Protein AF-A0A176K1Q7-F1 (afdb_monomer_lite)

Foldseek 3Di:
DDPVVVVVVVVVVVVVVVVVVVVVVVVVLVVVLVVLVVVVVVVQVVQLVVLQVVLAWWKWWDADQKIAIPVRDIDHPHQFPDGDIWIKTAHNNSFIGTDDDAQWTAGPVRDIWGQDHRNRDIDD

Secondary structure (DSSP, 8-state):
--HHHHHHHH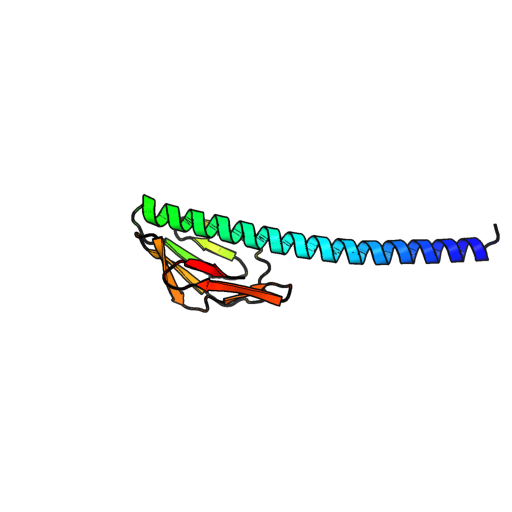HHHHHHHHHHHHHHHHHHHHHHHHHHHHHHHHHHHHHHHHHHHTTS-EEEEEETTEEEETTS-EE----BS----EEEEE-TTS-EEEEES-SEEEBTTS-EEEEPTBT--EE-

Radius of gyration: 21.69 Å; chains: 1; bounding box: 51×27×63 Å

Organism: NCBI:txid1453497

pLDDT: mean 85.89, std 6.51, range [62.38, 93.5]

Structure (mmCIF, N/CA/C/O backbone):
data_AF-A0A176K1Q7-F1
#
_entry.id   AF-A0A176K1Q7-F1
#
loop_
_atom_site.group_PDB
_atom_site.id
_atom_site.type_symbol
_atom_site.label_atom_id
_atom_site.label_alt_id
_atom_site.label_comp_id
_atom_site.label_asym_id
_atom_site.label_entity_id
_atom_site.label_seq_id
_atom_site.pdbx_PDB_ins_code
_atom_site.Cartn_x
_atom_site.Cartn_y
_atom_site.Cartn_z
_atom_site.occupancy
_atom_site.B_iso_or_equiv
_atom_site.auth_seq_id
_atom_site.auth_comp_id
_atom_site.auth_asym_id
_atom_site.auth_atom_id
_atom_site.pdbx_PDB_model_num
ATOM 1 N N . MET A 1 1 ? 37.645 18.532 -39.184 1.00 66.88 1 MET A N 1
ATOM 2 C CA . MET A 1 1 ? 36.425 17.766 -38.874 1.00 66.88 1 MET A CA 1
ATOM 3 C C . MET A 1 1 ? 35.741 17.409 -40.167 1.00 66.88 1 MET A C 1
ATOM 5 O O . MET A 1 1 ? 35.333 18.304 -40.899 1.00 66.88 1 MET A O 1
ATOM 9 N N . THR A 1 2 ? 35.671 16.123 -40.474 1.00 92.69 2 THR A N 1
ATOM 10 C CA . THR A 1 2 ? 34.917 15.641 -41.633 1.00 92.69 2 THR A CA 1
ATOM 11 C C . THR A 1 2 ? 33.434 15.509 -41.277 1.00 92.69 2 THR A C 1
ATOM 13 O O . THR A 1 2 ? 33.066 15.365 -40.111 1.00 92.69 2 THR A O 1
ATOM 16 N N . ILE A 1 3 ? 32.557 15.555 -42.284 1.00 88.69 3 ILE A N 1
ATOM 17 C CA . ILE A 1 3 ? 31.107 15.358 -42.095 1.00 88.69 3 ILE A CA 1
ATOM 18 C C . ILE A 1 3 ? 30.824 13.989 -41.446 1.00 88.69 3 ILE A C 1
ATOM 20 O O . ILE A 1 3 ? 29.931 13.872 -40.610 1.00 88.69 3 ILE A O 1
ATOM 24 N N . ALA A 1 4 ? 31.629 12.972 -41.772 1.00 90.19 4 ALA A N 1
ATOM 25 C CA . ALA A 1 4 ? 31.533 11.639 -41.186 1.00 90.19 4 ALA A CA 1
ATOM 26 C C . ALA A 1 4 ? 31.847 11.627 -39.678 1.00 90.19 4 ALA A C 1
ATOM 28 O O . ALA A 1 4 ? 31.088 11.045 -38.908 1.00 90.19 4 ALA A O 1
ATOM 29 N N . GLU A 1 5 ? 32.907 12.312 -39.235 1.00 89.88 5 GLU A N 1
ATOM 30 C CA . GLU A 1 5 ? 33.236 12.445 -37.805 1.00 89.88 5 GLU A CA 1
ATOM 31 C C . GLU A 1 5 ? 32.103 13.123 -37.025 1.00 89.88 5 GLU A C 1
ATOM 33 O O . GLU A 1 5 ? 31.729 12.669 -35.945 1.00 89.88 5 GLU A O 1
ATOM 38 N N . LEU A 1 6 ? 31.507 14.177 -37.593 1.00 90.88 6 LEU A N 1
ATOM 39 C CA . LEU A 1 6 ? 30.395 14.895 -36.969 1.00 90.88 6 LEU A CA 1
ATOM 40 C C . LEU A 1 6 ? 29.150 14.005 -36.799 1.00 90.88 6 LEU A C 1
ATOM 42 O O . LEU A 1 6 ? 28.506 14.048 -35.750 1.00 90.88 6 LEU A O 1
ATOM 46 N N . LEU A 1 7 ? 28.841 13.156 -37.786 1.00 90.88 7 LEU A N 1
ATOM 47 C CA . LEU A 1 7 ? 27.750 12.179 -37.691 1.00 90.88 7 LEU A CA 1
ATOM 48 C C . LEU A 1 7 ? 28.008 11.119 -36.614 1.00 90.88 7 LEU A C 1
ATOM 50 O O . LEU A 1 7 ? 27.094 10.775 -35.864 1.00 90.88 7 LEU A O 1
ATOM 54 N N . VAL A 1 8 ? 29.248 10.636 -36.496 1.00 92.44 8 VAL A N 1
ATOM 55 C CA . VAL A 1 8 ? 29.624 9.670 -35.453 1.00 92.44 8 VAL A CA 1
ATOM 56 C C . VAL A 1 8 ? 29.465 10.286 -34.062 1.00 92.44 8 VAL A C 1
ATOM 58 O O . VAL A 1 8 ? 28.884 9.652 -33.181 1.00 92.44 8 VAL A O 1
ATOM 61 N N . TYR A 1 9 ? 29.894 11.536 -33.861 1.00 91.88 9 TYR A N 1
ATOM 62 C CA . TYR A 1 9 ? 29.716 12.219 -32.576 1.00 91.88 9 TYR A CA 1
ATOM 63 C C . TYR A 1 9 ? 28.244 12.430 -32.214 1.00 91.88 9 TYR A C 1
ATOM 65 O O . TYR A 1 9 ? 27.865 12.188 -31.068 1.00 91.88 9 TYR A O 1
ATOM 73 N N . LEU A 1 10 ? 27.399 12.817 -33.175 1.00 92.19 10 LEU A N 1
ATOM 74 C CA . LEU A 1 10 ? 25.955 12.947 -32.949 1.00 92.19 10 LEU A CA 1
ATOM 75 C C . LEU A 1 10 ? 25.314 11.611 -32.560 1.00 92.19 10 LEU A C 1
ATOM 77 O O . LEU A 1 10 ? 24.483 11.569 -31.652 1.00 92.19 10 LEU A O 1
ATOM 81 N N . LEU A 1 11 ? 25.728 10.516 -33.201 1.00 93.12 11 LEU A N 1
ATOM 82 C CA . LEU A 1 11 ? 25.216 9.183 -32.900 1.00 93.12 11 LEU A CA 1
ATOM 83 C C . LEU A 1 11 ? 25.591 8.760 -31.476 1.00 93.12 11 LEU A C 1
ATOM 85 O O . LEU A 1 11 ? 24.708 8.391 -30.702 1.00 93.12 11 LEU A O 1
ATOM 89 N N . VAL A 1 12 ? 26.863 8.898 -31.090 1.00 93.06 12 VAL A N 1
ATOM 90 C CA . VAL A 1 12 ? 27.329 8.578 -29.728 1.00 93.06 12 VAL A CA 1
ATOM 91 C C . VAL A 1 12 ? 26.625 9.445 -28.682 1.00 93.06 12 VAL A C 1
ATOM 93 O O . VAL A 1 12 ? 26.209 8.942 -27.635 1.00 93.06 12 VAL A O 1
ATOM 96 N N . PHE A 1 13 ? 26.439 10.734 -28.968 1.00 93.50 13 PHE A N 1
ATOM 97 C CA . PHE A 1 13 ? 25.746 11.655 -28.071 1.00 93.50 13 PHE A CA 1
ATOM 98 C C . PHE A 1 13 ? 24.270 11.275 -27.888 1.00 93.50 13 PHE A C 1
ATOM 100 O O . PHE A 1 13 ? 23.796 11.176 -26.756 1.00 93.50 13 PHE A O 1
ATOM 107 N N . SER A 1 14 ? 23.557 10.979 -28.979 1.00 92.56 14 SER A N 1
ATOM 108 C CA . SER A 1 14 ? 22.155 10.548 -28.919 1.00 92.56 14 SER A CA 1
ATOM 109 C C . SER A 1 14 ? 21.981 9.227 -28.161 1.00 92.56 14 SER A C 1
ATOM 111 O O . SER A 1 14 ? 21.069 9.104 -27.343 1.00 92.56 14 SER A O 1
ATOM 113 N N . LEU A 1 15 ? 22.901 8.274 -28.350 1.00 92.44 15 LEU A N 1
ATOM 114 C CA . LEU A 1 15 ? 22.897 7.001 -27.634 1.00 92.44 15 LEU A CA 1
ATOM 115 C C . LEU A 1 15 ? 23.143 7.207 -26.133 1.00 92.44 15 LEU A C 1
ATOM 117 O O . LEU A 1 15 ? 22.462 6.610 -25.302 1.00 92.44 15 LEU A O 1
ATOM 121 N N . SER A 1 16 ? 24.072 8.097 -25.783 1.00 91.06 16 SER A N 1
ATOM 122 C CA . SER A 1 16 ? 24.386 8.428 -24.389 1.00 91.06 16 SER A CA 1
ATOM 123 C C . SER A 1 16 ? 23.188 9.061 -23.675 1.00 91.06 16 SER A C 1
ATOM 125 O O . SER A 1 16 ? 22.863 8.677 -22.550 1.00 91.06 16 SER A O 1
ATOM 127 N N . ILE A 1 17 ? 22.480 9.977 -24.347 1.00 91.50 17 ILE A N 1
ATOM 128 C CA . ILE A 1 17 ? 21.242 10.568 -23.822 1.00 91.50 17 ILE A CA 1
ATOM 129 C C . ILE A 1 17 ? 20.169 9.493 -23.649 1.00 91.50 17 ILE A C 1
ATOM 131 O O . ILE A 1 17 ? 19.537 9.440 -22.596 1.00 91.50 17 ILE A O 1
ATOM 135 N N . ALA A 1 18 ? 19.980 8.612 -24.634 1.00 90.38 18 ALA A N 1
ATOM 136 C CA . ALA A 1 18 ? 18.984 7.548 -24.549 1.00 90.38 18 ALA A CA 1
ATOM 137 C C . ALA A 1 18 ? 19.221 6.651 -23.321 1.00 90.38 18 ALA A C 1
ATOM 139 O O . ALA A 1 18 ? 18.315 6.471 -22.506 1.00 90.38 18 ALA A O 1
ATOM 140 N N . VAL A 1 19 ? 20.452 6.176 -23.112 1.00 89.00 19 VAL A N 1
ATOM 141 C CA . VAL A 1 19 ? 20.805 5.359 -21.936 1.00 89.00 19 VAL A CA 1
ATOM 142 C C . VAL A 1 19 ? 20.550 6.120 -20.631 1.00 89.00 19 VAL A C 1
ATOM 144 O O . VAL A 1 19 ? 19.970 5.569 -19.693 1.00 89.00 19 VAL A O 1
ATOM 147 N N . PHE A 1 20 ? 20.912 7.403 -20.575 1.00 90.19 20 PHE A N 1
ATOM 14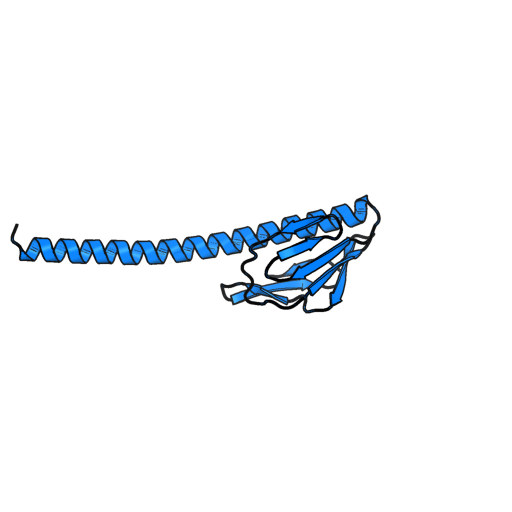8 C CA . PHE A 1 20 ? 20.678 8.240 -19.399 1.00 90.19 20 PHE A CA 1
ATOM 149 C C . PHE A 1 20 ? 19.182 8.437 -19.100 1.00 90.19 20 PHE A C 1
ATOM 151 O O . PHE A 1 20 ? 18.755 8.339 -17.947 1.00 90.19 20 PHE A O 1
ATOM 158 N N . THR A 1 21 ? 18.354 8.664 -20.122 1.00 87.25 21 THR A N 1
ATOM 159 C CA . THR A 1 21 ? 16.895 8.794 -19.955 1.00 87.25 21 THR A CA 1
ATOM 160 C C . THR A 1 21 ? 16.248 7.502 -19.446 1.00 87.25 21 THR A C 1
ATOM 162 O O . THR A 1 21 ? 15.393 7.538 -18.560 1.00 87.25 21 THR A O 1
ATOM 165 N N . VAL A 1 22 ? 16.700 6.337 -19.915 1.00 86.44 22 VAL A N 1
ATOM 166 C CA . VAL A 1 22 ? 16.221 5.041 -19.407 1.00 86.44 22 VAL A CA 1
ATOM 167 C C . VAL A 1 22 ? 16.640 4.833 -17.947 1.00 86.44 22 VAL A C 1
ATOM 169 O O . VAL A 1 22 ? 15.823 4.456 -17.111 1.00 86.44 22 VAL A O 1
ATOM 172 N N . ALA A 1 23 ? 17.889 5.140 -17.596 1.00 83.06 23 ALA A N 1
ATOM 173 C CA . ALA A 1 23 ? 18.360 5.005 -16.218 1.00 83.06 23 ALA A CA 1
ATOM 174 C C . ALA A 1 23 ? 17.599 5.927 -15.246 1.00 83.06 23 ALA A C 1
ATOM 176 O O . ALA A 1 23 ? 17.200 5.509 -14.158 1.00 83.06 23 ALA A O 1
ATOM 177 N N . THR A 1 24 ? 17.364 7.181 -15.641 1.00 83.94 24 THR A N 1
ATOM 178 C CA . THR A 1 24 ? 16.654 8.164 -14.807 1.00 83.94 24 THR A CA 1
ATOM 179 C C . THR A 1 24 ? 15.179 7.825 -14.612 1.00 83.94 24 THR A C 1
ATOM 181 O O . THR A 1 24 ? 14.668 8.004 -13.507 1.00 83.94 24 THR A O 1
ATOM 184 N N . THR A 1 25 ? 14.501 7.289 -15.630 1.00 82.50 25 THR A N 1
ATOM 185 C CA . THR A 1 25 ? 13.101 6.847 -15.501 1.00 82.50 25 THR A CA 1
ATOM 186 C C . THR A 1 25 ? 12.964 5.670 -14.534 1.00 82.50 25 THR A C 1
ATOM 188 O O . THR A 1 25 ? 12.137 5.734 -13.626 1.00 82.50 25 THR A O 1
ATOM 191 N N . LEU A 1 26 ? 13.839 4.663 -14.629 1.00 79.12 26 LEU A N 1
ATOM 192 C CA . LEU A 1 26 ? 13.870 3.529 -13.694 1.00 79.12 26 LEU A CA 1
ATOM 193 C C . LEU A 1 26 ? 14.138 3.968 -12.247 1.00 79.12 26 LEU A C 1
ATOM 195 O O . LEU A 1 26 ? 13.470 3.518 -11.314 1.00 79.12 26 LEU A O 1
ATOM 199 N N . LEU A 1 27 ? 15.096 4.878 -12.043 1.00 79.06 27 LEU A N 1
ATOM 200 C CA . LEU A 1 27 ? 15.367 5.439 -10.718 1.00 79.06 27 LEU A CA 1
ATOM 201 C C . LEU A 1 27 ? 14.148 6.191 -10.175 1.00 79.06 27 LEU A C 1
ATOM 203 O O . LEU A 1 27 ? 13.751 5.961 -9.032 1.00 79.06 27 LEU A O 1
ATOM 207 N N . ALA A 1 28 ? 13.529 7.051 -10.985 1.00 81.44 28 ALA A N 1
ATOM 208 C CA . ALA A 1 28 ? 12.355 7.815 -10.581 1.00 81.44 28 ALA A CA 1
ATOM 209 C C . ALA A 1 28 ? 11.179 6.907 -10.181 1.00 81.44 28 ALA A C 1
ATOM 211 O O . ALA A 1 28 ? 10.509 7.180 -9.183 1.00 81.44 28 ALA A O 1
ATOM 212 N N . GLU A 1 29 ? 10.947 5.807 -10.901 1.00 79.81 29 GLU A N 1
ATOM 213 C CA . GLU A 1 29 ? 9.907 4.835 -10.549 1.00 79.81 29 GLU A CA 1
ATOM 214 C C . GLU A 1 29 ? 10.188 4.127 -9.222 1.00 79.81 29 GLU A C 1
ATOM 216 O O . GLU A 1 29 ? 9.303 4.067 -8.362 1.00 79.81 29 GLU A O 1
ATOM 221 N N . ASN A 1 30 ? 11.424 3.675 -9.005 1.00 80.12 30 ASN A N 1
ATOM 222 C CA . ASN A 1 30 ? 11.830 3.039 -7.752 1.00 80.12 30 ASN A CA 1
ATOM 223 C C . ASN A 1 30 ? 11.701 3.996 -6.556 1.00 80.12 30 ASN A C 1
ATOM 225 O O . ASN A 1 30 ? 11.192 3.615 -5.496 1.00 80.12 30 ASN A O 1
ATOM 229 N N . PHE A 1 31 ? 12.104 5.260 -6.723 1.00 83.56 31 PHE A N 1
ATOM 230 C CA . PHE A 1 31 ? 11.913 6.293 -5.703 1.00 83.56 31 PHE A CA 1
ATOM 231 C C . PHE A 1 31 ? 10.431 6.561 -5.435 1.00 83.56 31 PHE A C 1
ATOM 233 O O . PHE A 1 31 ? 10.033 6.662 -4.273 1.00 83.56 31 PHE A O 1
ATOM 240 N N . ARG A 1 32 ? 9.596 6.618 -6.481 1.00 85.69 32 ARG A N 1
ATOM 241 C CA . ARG A 1 32 ? 8.143 6.801 -6.352 1.00 85.69 32 ARG A CA 1
ATOM 242 C C . ARG A 1 32 ? 7.506 5.676 -5.539 1.00 85.69 32 ARG A C 1
ATOM 244 O O . ARG A 1 32 ? 6.672 5.952 -4.680 1.00 85.69 32 ARG A O 1
ATOM 251 N N . ILE A 1 33 ? 7.899 4.426 -5.776 1.00 85.06 33 ILE A N 1
ATOM 252 C CA . ILE A 1 33 ? 7.369 3.271 -5.040 1.00 85.06 33 ILE A CA 1
ATOM 253 C C . ILE A 1 33 ? 7.834 3.296 -3.587 1.00 85.06 33 ILE A C 1
ATOM 255 O O . ILE A 1 33 ? 7.014 3.135 -2.686 1.00 85.06 33 ILE A O 1
ATOM 259 N N . ARG A 1 34 ? 9.118 3.565 -3.329 1.00 85.31 34 ARG A N 1
ATOM 260 C CA . ARG A 1 34 ? 9.637 3.664 -1.957 1.00 85.31 34 ARG A CA 1
ATOM 261 C C . ARG A 1 34 ? 8.949 4.781 -1.166 1.00 85.31 34 ARG A C 1
ATOM 263 O O . ARG A 1 34 ? 8.559 4.566 -0.022 1.00 85.31 34 ARG A O 1
ATOM 270 N N . ALA A 1 35 ? 8.745 5.943 -1.786 1.00 85.94 35 ALA A N 1
ATOM 271 C CA . ALA A 1 35 ? 7.999 7.044 -1.184 1.00 85.94 35 ALA A CA 1
ATOM 272 C C . ALA A 1 35 ? 6.530 6.669 -0.929 1.00 85.94 35 ALA A C 1
ATOM 274 O O . ALA A 1 35 ? 5.972 7.041 0.101 1.00 85.94 35 ALA A O 1
ATOM 275 N N . ALA A 1 36 ? 5.907 5.904 -1.831 1.00 86.69 36 ALA A N 1
ATOM 276 C CA . ALA A 1 36 ? 4.550 5.407 -1.636 1.00 86.69 36 ALA A CA 1
ATOM 277 C C . ALA A 1 36 ? 4.453 4.426 -0.459 1.00 86.69 36 ALA A C 1
ATOM 279 O O . ALA A 1 36 ? 3.541 4.583 0.344 1.00 86.69 36 ALA A O 1
ATOM 280 N N . LYS A 1 37 ? 5.398 3.483 -0.314 1.00 87.81 37 LYS A N 1
ATOM 281 C CA . LYS A 1 37 ? 5.478 2.566 0.842 1.00 87.81 37 LYS A CA 1
ATOM 282 C C . LYS A 1 37 ? 5.513 3.349 2.156 1.00 87.81 37 LYS A C 1
ATOM 284 O O . LYS A 1 37 ? 4.617 3.207 2.977 1.00 87.81 37 LYS A O 1
ATOM 289 N N . PHE A 1 38 ? 6.434 4.307 2.265 1.00 86.94 38 PHE A N 1
ATOM 290 C CA . PHE A 1 38 ? 6.538 5.166 3.447 1.00 86.94 38 PHE A CA 1
ATOM 291 C C . PHE A 1 38 ? 5.265 5.992 3.709 1.00 86.94 38 PHE A C 1
ATOM 293 O O . PHE A 1 38 ? 4.823 6.132 4.847 1.00 86.94 38 PHE A O 1
ATOM 300 N N . LYS A 1 39 ? 4.640 6.535 2.655 1.00 88.94 39 LYS A N 1
ATOM 301 C CA . LYS A 1 39 ? 3.380 7.285 2.772 1.00 88.94 39 LYS A CA 1
ATOM 302 C C . LYS A 1 39 ? 2.235 6.394 3.262 1.00 88.94 39 LYS A C 1
ATOM 304 O O . LYS A 1 39 ? 1.410 6.866 4.039 1.00 88.94 39 LYS A O 1
ATOM 309 N N . ILE A 1 40 ? 2.177 5.139 2.814 1.00 89.19 40 ILE A N 1
ATOM 310 C CA . ILE A 1 40 ? 1.198 4.150 3.277 1.00 89.19 40 ILE A CA 1
ATOM 311 C C . ILE A 1 40 ? 1.448 3.817 4.750 1.00 89.19 40 ILE A C 1
ATOM 313 O O . ILE A 1 40 ? 0.498 3.887 5.526 1.00 89.19 40 ILE A O 1
ATOM 317 N N . ASP A 1 41 ? 2.696 3.533 5.138 1.00 87.62 41 ASP A N 1
ATOM 318 C CA . ASP A 1 41 ? 3.071 3.242 6.530 1.00 87.62 41 ASP A CA 1
ATOM 319 C C . ASP A 1 41 ? 2.621 4.375 7.462 1.00 87.62 41 ASP A C 1
ATOM 321 O O . ASP A 1 41 ? 1.876 4.157 8.417 1.00 87.62 41 ASP A O 1
ATOM 325 N N . ALA A 1 42 ? 3.011 5.612 7.137 1.00 89.06 42 ALA A N 1
ATOM 326 C CA . ALA A 1 42 ? 2.680 6.790 7.931 1.00 89.06 42 ALA A CA 1
ATOM 327 C C . ALA A 1 42 ? 1.168 7.055 7.981 1.00 89.06 42 ALA A C 1
ATOM 329 O O . ALA A 1 42 ? 0.636 7.428 9.026 1.00 89.06 42 ALA A O 1
ATOM 330 N N . PHE A 1 43 ? 0.462 6.859 6.863 1.00 90.94 43 PHE A N 1
ATOM 331 C CA . PHE A 1 43 ? -0.986 7.035 6.808 1.00 90.94 43 PHE A CA 1
ATOM 332 C C . PHE A 1 43 ? -1.714 5.999 7.667 1.00 90.94 43 PHE A C 1
ATOM 334 O O . PHE A 1 43 ? -2.576 6.363 8.462 1.00 90.94 43 PHE A O 1
ATOM 341 N N . LEU A 1 44 ? -1.366 4.719 7.538 1.00 90.00 44 LEU A N 1
ATOM 342 C CA . LEU A 1 44 ? -2.003 3.655 8.309 1.00 90.00 44 LEU A CA 1
ATOM 343 C C . LEU A 1 44 ? -1.724 3.807 9.804 1.00 90.00 44 LEU A C 1
ATOM 345 O O . LEU A 1 44 ? -2.655 3.683 10.596 1.00 90.00 44 LEU A O 1
ATOM 349 N N . GLU A 1 45 ? -0.497 4.161 10.184 1.00 90.19 45 GLU A N 1
ATOM 350 C CA . GLU A 1 45 ? -0.146 4.420 11.581 1.00 90.19 45 GLU A CA 1
ATOM 351 C C . GLU A 1 45 ? -0.904 5.627 12.147 1.00 90.19 45 GLU A C 1
ATOM 353 O O . GLU A 1 45 ? -1.449 5.558 13.249 1.00 90.19 45 GLU A O 1
ATOM 358 N N . LYS A 1 46 ? -1.032 6.708 11.370 1.00 92.00 46 LYS A N 1
ATOM 359 C CA . LYS A 1 46 ? -1.839 7.869 11.760 1.00 92.00 46 LYS A CA 1
ATOM 360 C C . LYS A 1 46 ? -3.299 7.480 11.997 1.00 92.00 46 LYS A C 1
ATOM 362 O O . LYS A 1 46 ? -3.855 7.816 13.038 1.00 92.00 46 LYS A O 1
ATOM 367 N N . ILE A 1 47 ? -3.915 6.742 11.070 1.00 90.81 47 ILE A N 1
ATOM 368 C CA . ILE A 1 47 ? -5.310 6.304 11.215 1.00 90.81 47 ILE A CA 1
ATOM 369 C C . ILE A 1 47 ? -5.473 5.343 12.399 1.00 90.81 47 ILE A C 1
ATOM 371 O O . ILE A 1 47 ? -6.464 5.435 13.125 1.00 90.81 47 ILE A O 1
ATOM 375 N N . ARG A 1 48 ? -4.501 4.456 12.638 1.00 89.88 48 ARG A N 1
ATOM 376 C CA . ARG A 1 48 ? -4.482 3.579 13.814 1.00 89.88 48 ARG A CA 1
ATOM 377 C C . ARG A 1 48 ? -4.497 4.393 15.104 1.00 89.88 48 ARG A C 1
ATOM 379 O O . ARG A 1 48 ? -5.305 4.114 15.986 1.00 89.88 48 ARG A O 1
ATOM 386 N N . GLN A 1 49 ? -3.649 5.416 15.202 1.00 91.31 49 GLN 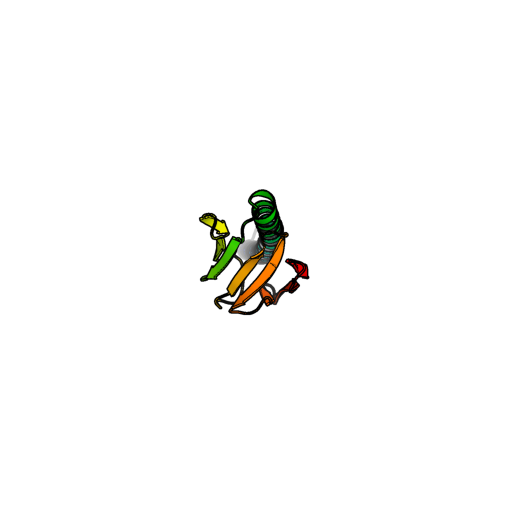A N 1
ATOM 387 C CA . GLN A 1 49 ? -3.608 6.308 16.360 1.00 91.31 49 GLN A CA 1
ATOM 388 C C . GLN A 1 49 ? -4.906 7.102 16.518 1.00 91.31 49 GLN A C 1
ATOM 390 O O . GLN A 1 49 ? -5.432 7.167 17.626 1.00 91.31 49 GLN A O 1
ATOM 395 N N . SER A 1 50 ? -5.474 7.635 15.433 1.00 91.38 50 SER A N 1
ATOM 396 C CA . SER A 1 50 ? -6.775 8.314 15.478 1.00 91.38 50 SER A CA 1
ATOM 397 C C . SER A 1 50 ? -7.882 7.400 16.006 1.00 91.38 50 SER A C 1
ATOM 399 O O . SER A 1 50 ? -8.661 7.827 16.851 1.00 91.38 50 SER A O 1
ATOM 401 N N . ALA A 1 51 ? -7.916 6.131 15.584 1.00 90.25 51 ALA A N 1
ATOM 402 C CA . ALA A 1 51 ? -8.909 5.169 16.060 1.00 90.25 51 ALA A CA 1
ATOM 403 C C . ALA A 1 51 ? -8.801 4.918 17.576 1.00 90.25 51 ALA A C 1
ATOM 405 O O . ALA A 1 51 ? -9.824 4.808 18.251 1.00 90.25 51 ALA A O 1
ATOM 406 N N . ILE A 1 52 ? -7.572 4.878 18.108 1.00 90.25 52 ILE A N 1
ATOM 407 C CA . ILE A 1 52 ? -7.298 4.716 19.545 1.00 90.25 52 ILE A CA 1
ATOM 408 C C . ILE A 1 52 ? -7.699 5.973 20.325 1.00 90.25 52 ILE A C 1
ATOM 410 O O . ILE A 1 52 ? -8.434 5.886 21.306 1.00 90.25 52 ILE A O 1
ATOM 414 N N . VAL A 1 53 ? -7.232 7.147 19.892 1.00 92.69 53 VAL A N 1
ATOM 415 C CA . VAL A 1 53 ? -7.457 8.422 20.596 1.00 92.69 53 VAL A CA 1
ATOM 416 C C . VAL A 1 53 ? -8.940 8.765 20.653 1.00 92.69 53 VAL A C 1
ATOM 418 O O . VAL A 1 53 ? -9.448 9.173 21.692 1.00 92.69 53 VAL A O 1
ATOM 421 N N . GLU A 1 54 ? -9.648 8.569 19.547 1.00 90.56 54 GLU A N 1
ATOM 422 C CA . GLU A 1 54 ? -11.077 8.860 19.455 1.00 90.56 54 GLU A CA 1
ATOM 423 C C . GLU A 1 54 ? -11.943 7.697 19.962 1.00 90.56 54 GLU A C 1
ATOM 425 O O . GLU A 1 54 ? -13.167 7.819 19.966 1.0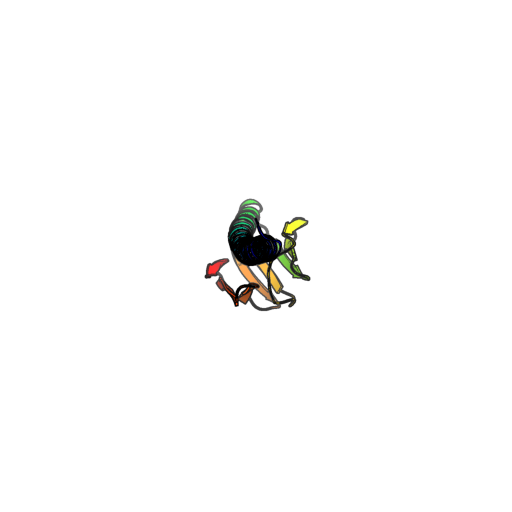0 90.56 54 GLU A O 1
ATOM 430 N N . SER A 1 55 ? -11.324 6.574 20.364 1.00 88.81 55 SER A N 1
ATOM 431 C CA . SER A 1 55 ? -11.997 5.338 20.794 1.00 88.81 55 SER A CA 1
ATOM 432 C C . SER A 1 55 ? -13.129 4.938 19.844 1.00 88.81 55 SER A C 1
ATOM 434 O O . SER A 1 55 ? -14.216 4.545 20.261 1.00 88.81 55 SER A O 1
ATOM 436 N N . ARG A 1 56 ? -12.889 5.080 18.535 1.00 90.38 56 ARG A N 1
ATOM 437 C CA . ARG A 1 56 ? -13.878 4.786 17.495 1.00 90.38 56 ARG A CA 1
ATOM 438 C C . ARG A 1 56 ? -13.263 3.975 16.377 1.00 90.38 56 ARG A C 1
ATOM 440 O O . ARG A 1 56 ? -12.110 4.154 15.993 1.00 90.38 56 ARG A O 1
ATOM 447 N N . ARG A 1 57 ? -14.078 3.100 15.799 1.00 90.94 57 ARG A N 1
ATOM 448 C CA . ARG A 1 57 ? -13.686 2.316 14.632 1.00 90.94 57 ARG A CA 1
ATOM 449 C C . ARG A 1 57 ? -13.563 3.223 13.409 1.00 90.94 57 ARG A C 1
ATOM 451 O O . ARG A 1 57 ? -14.528 3.889 13.037 1.00 90.94 57 ARG A O 1
ATOM 458 N N . ILE A 1 58 ? -12.409 3.193 12.747 1.00 92.19 58 ILE A N 1
ATOM 459 C CA . ILE A 1 58 ? -12.180 3.911 11.488 1.00 92.19 58 ILE A CA 1
ATOM 460 C C . ILE A 1 58 ? -12.112 2.897 10.354 1.00 92.19 58 ILE A C 1
ATOM 462 O O . ILE A 1 58 ? -11.313 1.960 10.394 1.00 92.19 58 ILE A O 1
ATOM 466 N N . LYS A 1 59 ? -12.958 3.083 9.338 1.00 92.88 59 LYS A N 1
ATOM 467 C CA . LYS A 1 59 ? -12.967 2.256 8.126 1.00 92.88 59 LYS A CA 1
ATOM 468 C C . LYS A 1 59 ? -12.090 2.886 7.053 1.00 92.88 59 LYS A C 1
ATOM 470 O O . LYS A 1 59 ? -12.068 4.100 6.899 1.00 92.88 59 LYS A O 1
ATOM 475 N N . LEU A 1 60 ? -11.398 2.045 6.308 1.00 92.06 60 LEU A N 1
ATOM 476 C CA . LEU A 1 60 ? -10.567 2.358 5.163 1.00 92.06 60 LEU A CA 1
ATOM 477 C C . LEU A 1 60 ? -11.200 1.713 3.935 1.00 92.06 60 LEU A C 1
ATOM 479 O O . LEU A 1 60 ? -11.429 0.505 3.906 1.00 92.06 60 LEU A O 1
ATOM 483 N N . TYR A 1 61 ? -11.453 2.526 2.924 1.00 91.56 61 TYR A N 1
ATOM 484 C CA . TYR A 1 61 ? -12.015 2.119 1.650 1.00 91.56 61 TYR A CA 1
ATOM 485 C C . TYR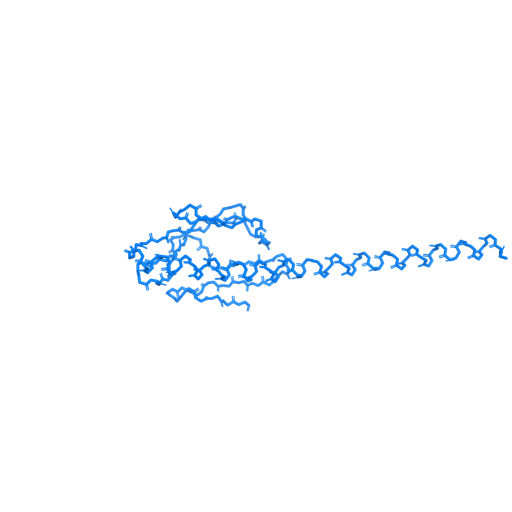 A 1 61 ? -10.955 2.305 0.582 1.00 91.56 61 TYR A C 1
ATOM 487 O O . TYR A 1 61 ? -10.519 3.425 0.316 1.00 91.56 61 TYR A O 1
ATOM 495 N N . TYR A 1 62 ? -10.542 1.207 -0.028 1.00 89.31 62 TYR A N 1
ATOM 496 C CA . TYR A 1 62 ? -9.669 1.227 -1.181 1.00 89.31 62 TYR A CA 1
ATOM 497 C C . TYR A 1 62 ? -10.488 1.038 -2.454 1.00 89.31 62 TYR A C 1
ATOM 499 O O . TYR A 1 62 ? -11.218 0.057 -2.599 1.00 89.31 62 TYR A O 1
ATOM 507 N N . SER A 1 63 ? -10.357 1.987 -3.375 1.00 85.81 63 SER A N 1
ATOM 508 C CA . SER A 1 63 ? -10.931 1.927 -4.717 1.00 85.81 63 SER A CA 1
ATOM 509 C C . SER A 1 63 ? -10.111 2.808 -5.654 1.00 85.81 63 SER A C 1
ATOM 511 O O . SER A 1 63 ? -9.644 3.872 -5.245 1.00 85.81 63 SER A O 1
ATOM 513 N N . ASN A 1 64 ? -9.919 2.388 -6.907 1.00 83.75 64 ASN A N 1
ATOM 514 C CA . ASN A 1 64 ? -9.255 3.188 -7.945 1.00 83.75 64 ASN A CA 1
ATOM 515 C C . ASN A 1 64 ? -7.907 3.792 -7.509 1.00 83.75 64 ASN A C 1
ATOM 517 O O . ASN A 1 64 ? -7.666 4.989 -7.673 1.00 83.75 64 ASN A O 1
ATOM 521 N N . ARG A 1 65 ? -7.018 2.971 -6.927 1.00 84.06 65 ARG A N 1
ATOM 522 C CA . ARG A 1 65 ? -5.686 3.396 -6.436 1.00 84.06 65 ARG A CA 1
ATOM 523 C C . ARG A 1 65 ? -5.716 4.505 -5.373 1.00 84.06 65 ARG A C 1
ATOM 525 O O . ARG A 1 65 ? -4.729 5.228 -5.199 1.00 84.06 65 ARG A O 1
ATOM 532 N N . LYS A 1 66 ? -6.826 4.623 -4.646 1.00 88.56 66 LYS A N 1
ATOM 533 C CA . LYS A 1 66 ? -7.024 5.572 -3.552 1.00 88.56 66 LYS A CA 1
ATOM 534 C C . LYS A 1 66 ? -7.475 4.828 -2.301 1.00 88.56 66 LYS A C 1
ATOM 536 O O . LYS A 1 66 ? -8.365 3.990 -2.392 1.00 88.56 66 LYS A O 1
ATOM 541 N N . ILE A 1 67 ? -6.882 5.142 -1.150 1.00 89.25 67 ILE A N 1
ATOM 542 C CA . ILE A 1 67 ? -7.376 4.714 0.167 1.00 89.25 67 ILE A CA 1
ATOM 543 C C . ILE A 1 67 ? -8.034 5.923 0.826 1.00 89.25 67 ILE A C 1
ATOM 545 O O . ILE A 1 67 ? -7.424 6.987 0.907 1.00 89.25 67 ILE A O 1
ATOM 549 N N . ILE A 1 68 ? -9.276 5.764 1.276 1.00 92.12 68 ILE A N 1
ATOM 550 C CA . ILE A 1 68 ? -10.075 6.795 1.941 1.00 92.12 68 ILE A CA 1
ATOM 551 C C . ILE A 1 68 ? -10.458 6.290 3.328 1.00 92.12 68 ILE A C 1
ATOM 553 O O . ILE A 1 68 ? -11.053 5.224 3.452 1.00 92.12 68 ILE A O 1
ATOM 557 N N . ALA A 1 69 ? -10.145 7.052 4.366 1.00 92.12 69 ALA A N 1
ATOM 558 C CA . ALA A 1 69 ? -10.599 6.799 5.721 1.00 92.12 69 ALA A CA 1
ATOM 559 C C . ALA A 1 69 ? -12.000 7.379 5.952 1.00 92.12 69 ALA A C 1
ATOM 561 O O . ALA A 1 69 ? -12.363 8.413 5.393 1.00 92.12 69 ALA A O 1
ATOM 562 N N . SER A 1 70 ? -12.781 6.764 6.841 1.00 89.56 70 SER A N 1
ATOM 563 C CA . SER A 1 70 ? -14.095 7.272 7.254 1.00 89.56 70 SER A CA 1
ATOM 564 C C . SER A 1 70 ? -14.021 8.619 7.981 1.00 89.56 70 SER A C 1
ATOM 566 O O . SER A 1 70 ? -15.040 9.278 8.141 1.00 89.56 70 SER A O 1
ATOM 568 N N . THR A 1 71 ? -12.825 9.041 8.398 1.00 87.25 71 THR A N 1
ATOM 569 C CA . THR A 1 71 ? -12.539 10.385 8.919 1.00 87.25 71 THR A CA 1
ATOM 570 C C . THR A 1 71 ? -12.470 11.457 7.825 1.00 87.25 71 THR A C 1
ATOM 572 O O . THR A 1 71 ? -12.404 12.639 8.142 1.00 87.25 71 THR A O 1
ATOM 575 N N . GLY A 1 72 ? -12.483 11.069 6.545 1.00 86.69 72 GLY A N 1
ATOM 576 C CA . GLY A 1 72 ? -12.340 11.962 5.392 1.00 86.69 72 GLY A CA 1
ATOM 577 C C . GLY A 1 72 ? -10.903 12.094 4.880 1.00 86.69 72 GLY A C 1
ATOM 578 O O . GLY A 1 72 ? -10.692 12.618 3.786 1.00 86.69 72 GLY A O 1
ATOM 579 N N . GLU A 1 73 ? -9.912 11.585 5.617 1.00 89.88 73 GLU A N 1
ATOM 580 C CA . GLU A 1 73 ? -8.525 11.563 5.151 1.00 89.88 73 GLU A CA 1
ATOM 581 C C . GLU A 1 73 ? -8.333 10.568 4.007 1.00 89.88 73 GLU A C 1
ATOM 583 O O . GLU A 1 73 ? -8.978 9.522 3.957 1.00 89.88 73 GLU A O 1
ATOM 588 N N . PHE A 1 74 ? -7.425 10.862 3.079 1.00 91.12 74 PHE A N 1
ATOM 589 C CA . PHE A 1 74 ? -7.166 9.965 1.962 1.00 91.12 74 PHE A CA 1
ATOM 590 C C . PHE A 1 74 ? -5.727 10.031 1.467 1.00 91.12 74 PHE A C 1
ATOM 592 O O . PHE A 1 74 ? -5.040 11.043 1.599 1.00 91.12 74 PHE A O 1
ATOM 599 N N . ILE A 1 75 ? -5.314 8.956 0.805 1.00 91.06 75 ILE A N 1
ATOM 600 C CA . ILE A 1 75 ? -4.108 8.904 -0.015 1.00 91.06 75 ILE A CA 1
ATOM 601 C C . ILE A 1 75 ? -4.478 8.426 -1.415 1.00 91.06 75 ILE A C 1
ATOM 603 O O . ILE A 1 75 ? -5.234 7.473 -1.587 1.00 91.06 75 ILE A O 1
ATOM 607 N N . ASP A 1 76 ? -3.972 9.123 -2.423 1.00 87.31 76 ASP A N 1
ATOM 608 C CA . ASP A 1 76 ? -4.241 8.890 -3.835 1.00 87.31 76 ASP A CA 1
ATOM 609 C C . ASP A 1 76 ? -2.967 8.500 -4.599 1.00 87.31 76 ASP A C 1
ATOM 611 O O . ASP A 1 76 ? -1.854 8.536 -4.063 1.00 87.31 76 ASP A O 1
ATOM 615 N N . LYS A 1 77 ? -3.152 8.126 -5.873 1.00 83.94 77 LYS A N 1
ATOM 616 C CA . LYS A 1 77 ? -2.076 7.802 -6.826 1.00 83.94 77 LYS A CA 1
ATOM 617 C C . LYS A 1 77 ? -1.140 6.696 -6.330 1.00 83.94 77 LYS A C 1
ATOM 619 O O . LYS A 1 77 ? 0.064 6.731 -6.581 1.00 83.94 77 LYS A O 1
ATOM 624 N N . LEU A 1 78 ? -1.693 5.699 -5.642 1.00 84.94 78 LEU A N 1
ATOM 625 C CA . LEU A 1 78 ? -0.908 4.570 -5.158 1.00 84.94 78 LEU A CA 1
ATOM 626 C C . LEU A 1 78 ? -0.437 3.715 -6.346 1.00 84.94 78 LEU A C 1
ATOM 628 O O . LEU A 1 78 ? -1.262 3.368 -7.198 1.00 84.94 78 LEU A O 1
ATOM 632 N N . PRO A 1 79 ? 0.860 3.359 -6.426 1.00 85.00 79 PRO A N 1
ATOM 633 C CA . PRO A 1 79 ? 1.423 2.593 -7.535 1.00 85.00 79 PRO A CA 1
ATOM 634 C C . PRO A 1 79 ? 1.105 1.095 -7.398 1.00 85.00 79 PRO A C 1
ATOM 636 O O . PRO A 1 79 ? 1.992 0.251 -7.465 1.00 85.00 79 PRO A O 1
ATOM 639 N N . PHE A 1 80 ? -0.167 0.762 -7.174 1.00 84.12 80 PHE A N 1
ATOM 640 C CA . PHE A 1 80 ? -0.652 -0.611 -7.118 1.00 84.12 80 PHE A CA 1
ATOM 641 C C . PHE A 1 80 ? -1.074 -1.097 -8.505 1.00 84.12 80 PHE A C 1
ATOM 643 O O . PHE A 1 80 ? -1.700 -0.370 -9.286 1.00 84.12 80 PHE A O 1
ATOM 650 N N . ASN A 1 81 ? -0.759 -2.360 -8.782 1.00 78.62 81 ASN A N 1
ATOM 651 C CA . ASN A 1 81 ? -1.111 -3.048 -10.021 1.00 78.62 81 ASN A CA 1
ATOM 652 C C . ASN A 1 81 ? -2.520 -3.676 -9.977 1.00 78.62 81 ASN A C 1
ATOM 654 O O . ASN A 1 81 ? -2.995 -4.240 -10.956 1.00 78.62 81 ASN A O 1
ATOM 658 N N . ARG A 1 82 ? -3.212 -3.572 -8.837 1.00 70.81 82 ARG A N 1
ATOM 659 C CA . ARG A 1 82 ? -4.546 -4.138 -8.617 1.00 70.81 82 ARG A CA 1
ATOM 660 C C . ARG A 1 82 ? -5.575 -3.030 -8.450 1.00 70.81 82 ARG A C 1
ATOM 662 O O . ARG A 1 82 ? -5.252 -1.971 -7.923 1.00 70.81 82 ARG A O 1
ATOM 669 N N . ASN A 1 83 ? -6.808 -3.296 -8.873 1.00 69.44 83 ASN A N 1
ATOM 670 C CA . ASN A 1 83 ? -7.928 -2.364 -8.740 1.00 69.44 83 ASN A CA 1
ATOM 671 C C . ASN A 1 83 ? -9.133 -3.003 -8.037 1.00 69.44 83 ASN A C 1
ATOM 673 O O . ASN A 1 83 ? -10.284 -2.702 -8.338 1.00 69.44 83 ASN A O 1
ATOM 677 N N . GLU A 1 84 ? -8.860 -3.932 -7.125 1.00 79.69 84 GLU A N 1
ATOM 678 C CA . GLU A 1 84 ? -9.901 -4.583 -6.341 1.00 79.69 84 GLU A CA 1
ATOM 679 C C . GLU A 1 84 ? -10.315 -3.731 -5.156 1.00 79.69 84 GLU A C 1
ATOM 681 O O . GLU A 1 84 ? -9.499 -3.020 -4.578 1.00 79.69 84 GLU A O 1
ATOM 686 N N . LEU A 1 85 ? -11.587 -3.827 -4.787 1.00 84.38 85 LEU A N 1
ATOM 687 C CA . LEU A 1 85 ? -12.109 -3.159 -3.607 1.00 84.38 85 LEU A CA 1
ATOM 688 C C . LEU A 1 85 ? -11.545 -3.834 -2.352 1.00 84.38 85 LEU A C 1
ATOM 690 O O . LEU A 1 85 ? -11.642 -5.051 -2.199 1.00 84.38 85 LEU A O 1
ATOM 694 N N . LEU A 1 86 ? -10.995 -3.033 -1.441 1.00 86.62 86 LEU A N 1
ATOM 695 C CA . LEU A 1 86 ? -10.698 -3.459 -0.073 1.00 86.62 86 LEU A CA 1
ATOM 696 C C . LEU A 1 86 ? -11.460 -2.553 0.889 1.00 86.62 86 LEU A C 1
ATOM 698 O O . LEU A 1 86 ? -11.371 -1.328 0.808 1.00 86.62 86 LEU A O 1
ATOM 702 N N . ILE A 1 87 ? -12.171 -3.168 1.825 1.00 89.31 87 ILE A N 1
ATOM 703 C CA . ILE A 1 87 ? -12.735 -2.504 2.992 1.00 89.31 87 ILE A CA 1
ATOM 704 C C . ILE A 1 87 ? -12.029 -3.089 4.205 1.00 89.31 87 ILE A C 1
ATOM 706 O O . ILE A 1 87 ? -12.196 -4.262 4.539 1.00 89.31 87 ILE A O 1
ATOM 710 N N . ALA A 1 88 ? -11.218 -2.270 4.852 1.00 91.12 88 ALA A N 1
ATOM 711 C CA . ALA A 1 88 ? -10.456 -2.641 6.034 1.00 91.12 88 ALA A CA 1
ATOM 712 C C . ALA A 1 88 ? -10.507 -1.507 7.056 1.00 91.12 88 ALA A C 1
ATOM 714 O O . ALA A 1 88 ? -11.300 -0.581 6.907 1.00 91.12 88 ALA A O 1
ATOM 715 N N . GLY A 1 89 ? -9.704 -1.551 8.110 1.00 90.88 89 GLY A N 1
ATOM 716 C CA . GLY A 1 89 ? -9.591 -0.426 9.027 1.00 90.88 89 GLY A CA 1
ATOM 717 C C . GLY A 1 89 ? -9.052 -0.805 10.389 1.00 90.88 89 GLY A C 1
ATOM 718 O O . GLY A 1 89 ? -8.542 -1.904 10.589 1.00 90.88 89 GLY A O 1
ATOM 719 N N . PHE A 1 90 ? -9.198 0.119 11.332 1.00 91.56 90 PHE A N 1
ATOM 720 C CA . PHE A 1 90 ? -8.727 -0.045 12.699 1.00 91.56 90 PHE A CA 1
ATOM 721 C C . PHE A 1 90 ? -9.884 0.040 13.685 1.00 91.56 90 PHE A C 1
ATOM 723 O O . PHE A 1 90 ? -10.768 0.895 13.584 1.00 91.56 90 PHE A O 1
ATOM 730 N N . THR A 1 91 ? -9.902 -0.902 14.619 1.00 90.25 91 THR A N 1
ATOM 731 C CA . THR A 1 91 ? -10.806 -0.871 15.767 1.00 90.25 91 THR A CA 1
ATOM 732 C C . THR A 1 91 ? -10.421 0.263 16.715 1.00 90.25 91 THR A C 1
ATOM 734 O O . THR A 1 91 ? -9.313 0.787 16.665 1.00 90.25 91 THR A O 1
ATOM 737 N N . GLU A 1 92 ? -11.319 0.578 17.636 1.00 88.62 92 GLU A N 1
ATOM 738 C CA . GLU A 1 92 ? -11.102 1.487 18.770 1.00 88.62 92 GLU A CA 1
ATOM 739 C C . GLU A 1 92 ? -9.896 1.114 19.659 1.00 88.62 92 GLU A C 1
ATOM 741 O O . GLU A 1 92 ? -9.347 1.964 20.348 1.00 88.62 92 GLU A O 1
ATOM 746 N N . LYS A 1 93 ? -9.415 -0.136 19.599 1.00 86.44 93 LYS A N 1
ATOM 747 C CA . LYS A 1 93 ? -8.188 -0.591 20.283 1.00 86.44 93 LYS A CA 1
ATOM 748 C C . LYS A 1 93 ? -6.934 -0.535 19.401 1.00 86.44 93 LYS A C 1
ATOM 750 O O . LYS A 1 93 ? -5.867 -0.977 19.816 1.00 86.44 93 LYS A O 1
ATOM 755 N N . GLY A 1 94 ? -7.057 -0.054 18.165 1.00 82.56 94 GLY A N 1
ATOM 756 C CA . GLY A 1 94 ? -5.973 -0.022 17.185 1.00 82.56 94 GLY A CA 1
ATOM 757 C C . GLY A 1 94 ? -5.680 -1.361 16.504 1.00 82.56 94 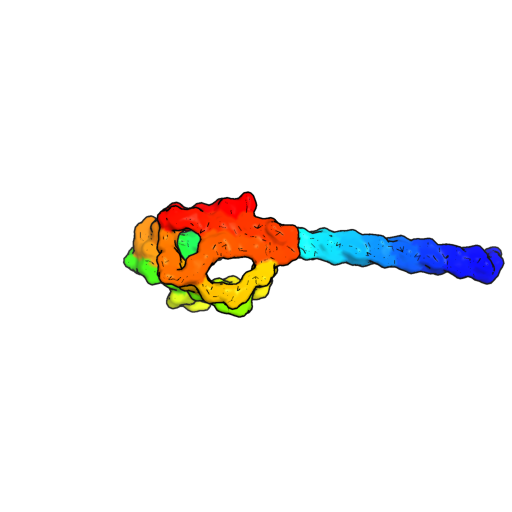GLY A C 1
ATOM 758 O O . GLY A 1 94 ? -4.718 -1.444 15.747 1.00 82.56 94 GLY A O 1
ATOM 759 N N . SER A 1 95 ? -6.481 -2.407 16.736 1.00 86.06 95 SER A N 1
ATOM 760 C CA . SER A 1 95 ? -6.351 -3.680 16.011 1.00 86.06 95 SER A CA 1
ATOM 761 C C . SER A 1 95 ? -6.889 -3.547 14.591 1.00 86.06 95 SER A C 1
ATOM 763 O O . SER A 1 95 ? -7.956 -2.956 14.393 1.00 86.06 95 SER A O 1
ATOM 765 N N . PHE A 1 96 ? -6.183 -4.120 13.620 1.00 88.75 96 PHE A N 1
ATOM 766 C CA . PHE A 1 96 ? -6.575 -4.069 12.215 1.00 88.75 96 PHE A CA 1
ATOM 767 C C . PHE A 1 96 ? -7.620 -5.135 11.884 1.00 88.75 96 PHE A C 1
ATOM 769 O O . PHE A 1 96 ? -7.476 -6.301 12.258 1.00 88.75 96 PHE A O 1
ATOM 776 N N . PHE A 1 97 ? -8.657 -4.743 11.151 1.00 87.69 97 PHE A N 1
ATOM 777 C CA . PHE A 1 97 ? -9.704 -5.639 10.671 1.00 87.69 97 PHE A CA 1
ATOM 778 C C . PHE A 1 97 ? -9.875 -5.513 9.158 1.00 87.69 97 PHE A C 1
ATOM 780 O O . PHE A 1 97 ? -9.579 -4.478 8.559 1.00 87.69 97 PHE A O 1
ATOM 787 N N . VAL A 1 98 ? -10.437 -6.557 8.556 1.00 89.06 98 VAL A N 1
ATOM 788 C CA . VAL A 1 98 ? -10.780 -6.613 7.134 1.00 89.06 98 VAL A CA 1
ATOM 789 C C . VAL A 1 98 ? -12.238 -7.028 7.032 1.00 89.06 98 VAL A C 1
ATOM 791 O O . VAL A 1 98 ? -12.628 -8.031 7.621 1.00 89.06 98 VAL A O 1
ATOM 794 N N . GLU A 1 99 ? -13.049 -6.240 6.333 1.00 87.25 99 GLU A N 1
ATOM 795 C CA . GLU A 1 99 ? -14.447 -6.581 6.041 1.00 87.25 99 GLU A CA 1
ATOM 796 C C . GLU A 1 99 ? -14.582 -7.233 4.666 1.00 87.25 99 GLU A C 1
ATOM 798 O O . GLU A 1 99 ? -15.363 -8.166 4.504 1.00 87.25 99 GLU A O 1
ATOM 803 N N . LEU A 1 100 ? -13.830 -6.754 3.672 1.00 86.31 100 LEU A N 1
ATOM 804 C CA . LEU A 1 100 ? -13.941 -7.229 2.297 1.00 86.31 100 LEU A CA 1
ATOM 805 C C . LEU A 1 100 ? -12.631 -7.032 1.545 1.00 86.31 100 LEU A C 1
ATOM 807 O O . LEU A 1 100 ? -12.039 -5.965 1.645 1.00 86.31 100 LEU A O 1
ATOM 811 N N . GLY A 1 101 ? -12.234 -8.013 0.739 1.00 83.56 101 GLY A N 1
ATOM 812 C CA . GLY A 1 101 ? -11.060 -7.929 -0.128 1.00 83.56 101 GLY A CA 1
ATOM 813 C C . GLY A 1 101 ? -9.802 -8.551 0.477 1.00 83.56 101 GLY A C 1
ATOM 814 O O . GLY A 1 101 ? -9.811 -9.136 1.558 1.00 83.56 101 GLY A O 1
ATOM 815 N N . SER A 1 102 ? -8.706 -8.455 -0.269 1.00 81.31 102 SER A N 1
ATOM 816 C CA . SER A 1 102 ? -7.415 -9.035 0.099 1.00 81.31 102 SER A CA 1
ATOM 817 C C . SER A 1 102 ? -6.515 -7.999 0.769 1.00 81.31 102 SER A C 1
ATOM 819 O O . SER A 1 102 ? -6.428 -6.862 0.315 1.00 81.31 102 SER A O 1
ATOM 821 N N . THR A 1 103 ? -5.784 -8.408 1.807 1.00 82.31 103 THR A N 1
ATOM 822 C CA . THR A 1 103 ? -4.755 -7.573 2.450 1.00 82.31 103 THR A CA 1
ATOM 823 C C . THR A 1 103 ? -3.429 -7.552 1.696 1.00 82.31 103 THR A C 1
ATOM 825 O O . THR A 1 103 ? -2.478 -6.934 2.171 1.00 82.31 103 THR A O 1
ATOM 828 N N . ILE A 1 104 ? -3.356 -8.230 0.548 1.00 83.75 104 ILE A N 1
ATOM 829 C CA . ILE A 1 104 ? -2.158 -8.360 -0.275 1.00 83.75 104 ILE A CA 1
ATOM 830 C C . ILE A 1 104 ? -2.262 -7.405 -1.469 1.00 83.75 104 ILE A C 1
ATOM 832 O O . ILE A 1 104 ? -3.177 -7.495 -2.294 1.00 83.75 104 ILE A O 1
ATOM 836 N N . PHE A 1 105 ? -1.284 -6.513 -1.568 1.00 83.19 105 PHE A N 1
ATOM 837 C CA . PHE A 1 105 ? -1.155 -5.487 -2.589 1.00 83.19 105 PHE A CA 1
ATOM 838 C C . PHE A 1 105 ? 0.139 -5.669 -3.366 1.00 83.19 105 PHE A C 1
ATOM 840 O O . PHE A 1 105 ? 1.218 -5.665 -2.786 1.00 83.19 105 PHE A O 1
ATOM 847 N N . THR A 1 106 ? 0.048 -5.750 -4.688 1.00 85.06 106 THR A N 1
ATOM 848 C CA . THR A 1 106 ? 1.226 -5.799 -5.559 1.00 85.06 106 THR A CA 1
ATOM 849 C C . THR A 1 106 ? 1.489 -4.416 -6.143 1.00 85.06 106 THR A C 1
ATOM 851 O O . THR A 1 106 ? 0.589 -3.786 -6.710 1.00 85.06 106 THR A O 1
ATOM 854 N N . PHE A 1 107 ? 2.716 -3.930 -5.995 1.00 85.38 107 PHE A N 1
ATOM 855 C CA . PHE A 1 107 ? 3.192 -2.684 -6.583 1.00 85.38 107 PHE A CA 1
ATOM 856 C C . PHE A 1 107 ? 3.557 -2.864 -8.061 1.00 85.38 107 PHE A C 1
ATOM 858 O O . PHE A 1 107 ? 3.695 -3.980 -8.561 1.00 85.38 107 PHE A O 1
ATOM 865 N N . THR A 1 108 ? 3.724 -1.756 -8.782 1.00 84.38 108 THR A N 1
ATOM 866 C CA . THR A 1 108 ? 4.114 -1.773 -10.203 1.00 84.38 108 THR A CA 1
ATOM 867 C C . THR A 1 108 ? 5.503 -2.364 -10.465 1.00 84.38 108 THR A C 1
ATOM 869 O O . THR A 1 108 ? 5.747 -2.803 -11.580 1.00 84.38 108 THR A O 1
ATOM 872 N N . ASP A 1 109 ? 6.395 -2.410 -9.469 1.00 80.12 109 ASP A N 1
ATOM 873 C CA . ASP A 1 109 ? 7.704 -3.088 -9.555 1.00 80.12 109 ASP A CA 1
ATOM 874 C C . ASP A 1 109 ? 7.632 -4.603 -9.290 1.00 80.12 109 ASP A C 1
ATOM 876 O O . ASP A 1 109 ? 8.659 -5.277 -9.286 1.00 80.12 109 ASP A O 1
ATOM 880 N N . GLY A 1 110 ? 6.438 -5.148 -9.032 1.00 79.75 110 GLY A N 1
ATOM 881 C CA . GLY A 1 110 ? 6.243 -6.550 -8.663 1.00 79.75 110 GLY A CA 1
ATOM 882 C C . GLY A 1 110 ? 6.482 -6.855 -7.181 1.00 79.75 110 GLY A C 1
ATOM 883 O O . GLY A 1 110 ? 6.224 -7.980 -6.752 1.00 79.75 110 GLY A O 1
ATOM 884 N N . SER A 1 111 ? 6.911 -5.879 -6.370 1.00 82.88 111 SER A N 1
ATOM 885 C CA . SER A 1 111 ? 6.993 -6.064 -4.919 1.00 82.88 111 SER A CA 1
ATOM 886 C C . SER A 1 111 ? 5.597 -6.176 -4.303 1.00 82.88 111 SER A C 1
ATOM 888 O O . SER A 1 111 ? 4.621 -5.643 -4.838 1.00 82.88 111 SER A O 1
ATOM 890 N N . THR A 1 112 ? 5.478 -6.888 -3.183 1.00 85.00 112 THR A N 1
ATOM 891 C CA . THR A 1 112 ? 4.178 -7.201 -2.582 1.00 85.00 112 THR A CA 1
ATOM 892 C C . THR A 1 112 ? 4.132 -6.710 -1.145 1.00 85.00 112 THR A C 1
ATOM 894 O O . THR A 1 112 ? 5.004 -7.027 -0.357 1.00 85.00 112 THR A O 1
ATOM 897 N N . MET A 1 113 ? 3.105 -5.944 -0.795 1.00 84.31 113 MET A N 1
ATOM 898 C CA . MET A 1 113 ? 2.802 -5.554 0.575 1.00 84.31 113 MET A CA 1
ATOM 899 C C . MET A 1 113 ? 1.640 -6.389 1.090 1.00 84.31 113 MET A C 1
ATOM 901 O O . MET A 1 113 ? 0.581 -6.416 0.468 1.00 84.31 113 MET A O 1
ATOM 905 N N . SER A 1 114 ? 1.800 -7.019 2.244 1.00 84.06 114 SER A N 1
ATOM 906 C CA . SER A 1 114 ? 0.702 -7.658 2.963 1.00 84.06 114 SER A CA 1
ATOM 907 C C . SER A 1 114 ? 0.453 -6.951 4.284 1.00 84.06 114 SER A C 1
ATOM 909 O O . SER A 1 114 ? 1.383 -6.761 5.070 1.00 84.06 114 SER A O 1
ATOM 911 N N . ILE A 1 115 ? -0.806 -6.617 4.554 1.00 81.31 115 ILE A N 1
ATOM 912 C CA . ILE A 1 115 ? -1.223 -6.143 5.873 1.00 81.31 115 ILE A CA 1
ATOM 913 C C . ILE A 1 115 ? -1.540 -7.363 6.734 1.00 81.31 115 ILE A C 1
ATOM 915 O O . ILE A 1 115 ? -2.449 -8.138 6.414 1.00 81.31 115 ILE A O 1
ATOM 919 N N . LEU A 1 116 ? -0.780 -7.545 7.812 1.00 77.69 116 LEU A N 1
ATOM 920 C CA . LEU A 1 116 ? -0.997 -8.637 8.746 1.00 77.69 116 LEU A CA 1
ATOM 921 C C . LEU A 1 116 ? -2.330 -8.417 9.478 1.00 77.69 116 LEU A C 1
ATOM 923 O O . LEU A 1 116 ? -2.529 -7.368 10.105 1.00 77.69 116 LEU A O 1
ATOM 927 N N . PRO A 1 117 ? -3.264 -9.380 9.401 1.00 66.25 117 PRO A N 1
ATOM 928 C CA . PRO A 1 117 ? -4.534 -9.272 10.098 1.00 66.25 117 PRO A CA 1
ATOM 929 C C . PRO A 1 117 ? -4.301 -9.180 11.611 1.00 66.25 117 PRO A C 1
ATOM 931 O O . PRO A 1 117 ? -3.319 -9.708 12.132 1.00 66.25 117 PRO A O 1
ATOM 934 N N . VAL A 1 118 ? -5.212 -8.510 12.323 1.00 64.25 118 VAL A N 1
ATOM 935 C CA . VAL A 1 118 ? -5.176 -8.280 13.781 1.00 64.25 118 VAL A CA 1
ATOM 936 C C . VAL A 1 118 ? -4.131 -7.253 14.232 1.00 64.25 118 VAL A C 1
ATOM 938 O O . VAL A 1 118 ? -4.481 -6.335 14.975 1.00 64.25 118 VAL A O 1
ATOM 941 N N . THR A 1 119 ? -2.881 -7.349 13.775 1.00 64.62 119 THR A N 1
ATOM 942 C CA . THR A 1 119 ? -1.804 -6.424 14.179 1.00 64.62 119 THR A CA 1
ATOM 943 C C . THR A 1 119 ? -1.763 -5.150 13.341 1.00 64.62 119 THR A C 1
ATOM 945 O O . THR A 1 119 ? -1.404 -4.100 13.861 1.00 64.62 119 THR A O 1
ATOM 948 N N . GLY A 1 120 ? -2.146 -5.218 12.062 1.00 62.38 120 GLY A N 1
ATOM 949 C CA . GLY A 1 120 ? -2.032 -4.090 11.132 1.00 62.38 120 GLY A CA 1
ATOM 950 C C . GLY A 1 120 ? -0.604 -3.810 10.672 1.00 62.38 120 GLY A C 1
ATOM 951 O O . GLY A 1 120 ? -0.378 -2.823 9.978 1.00 62.38 120 GLY A O 1
ATOM 952 N N . ASN A 1 121 ? 0.348 -4.672 11.040 1.00 76.19 121 ASN A N 1
ATOM 953 C CA . ASN A 1 121 ? 1.738 -4.542 10.626 1.00 76.19 121 ASN A CA 1
ATOM 954 C C . ASN A 1 121 ? 1.877 -4.815 9.130 1.00 76.19 121 ASN A C 1
ATOM 956 O O . ASN A 1 121 ? 1.241 -5.716 8.580 1.00 76.19 121 ASN A O 1
ATOM 960 N N . LEU A 1 122 ? 2.749 -4.049 8.487 1.00 74.06 122 LEU A N 1
ATOM 961 C CA . LEU A 1 122 ? 3.011 -4.148 7.059 1.00 74.06 122 LEU A CA 1
ATOM 962 C C . LEU A 1 122 ? 4.237 -5.030 6.840 1.00 74.06 122 LEU A C 1
ATOM 964 O O . LEU A 1 122 ? 5.276 -4.821 7.461 1.00 74.06 122 LEU A O 1
ATOM 968 N N . SER A 1 123 ? 4.097 -6.029 5.971 1.00 75.00 123 SER A N 1
ATOM 969 C CA . SER A 1 123 ? 5.201 -6.860 5.486 1.00 75.00 123 SER A CA 1
ATOM 970 C C . SER A 1 123 ? 5.388 -6.603 3.996 1.00 75.00 123 SER A C 1
ATOM 972 O O . SER A 1 123 ? 4.391 -6.521 3.277 1.00 75.00 123 SER A O 1
ATOM 974 N N . TYR A 1 124 ? 6.640 -6.470 3.556 1.00 75.56 124 TYR A N 1
ATOM 975 C CA . TYR A 1 124 ? 7.040 -6.081 2.197 1.00 75.56 124 TYR A CA 1
ATOM 976 C C . TYR A 1 124 ? 7.902 -7.133 1.504 1.00 75.56 124 TYR A C 1
ATOM 978 O O . TYR A 1 124 ? 8.554 -7.912 2.235 1.00 75.56 124 TYR A O 1
#

Sequence (124 aa):
MTIAELLVYLLVFSLSIAVFTVATTLLAENFRIRAAKFKIDAFLEKIRQSAIVESRRIKLYYSNRKIIASTGEFIDKLPFNRNELLIAGFTEKGSFFVELGSTIFTFTDGSTMSILPVTGNLSY